Protein AF-A0AAW1WVS9-F1 (afdb_monomer)

Foldseek 3Di:
DDPLVPPPQQFADPQLLCVVVNVVNLCSVCVVVVLNVLQDPPPCPVPDPPDDDDDDDDDPPPPPPCPPVNVVVVVVVVVVVVVVVVVVSQVSQVVSLCVSLVRYDPVLNVVCVPPSRSNVVVVVSVVSSVVVLVVCVVVLVVCQVPQDPVVDPDPVVSVVVNVSSVSSD

Mean predicted aligned error: 12.89 Å

pLDDT: mean 77.94, std 18.47, range [29.55, 97.12]

Radius of gyration: 25.99 Å; Cα contacts (8 Å, |Δi|>4): 96; chains: 1; bounding box: 71×37×70 Å

Structure (mmCIF, N/CA/C/O backbone):
data_AF-A0AAW1WVS9-F1
#
_entry.id   AF-A0AAW1WVS9-F1
#
loop_
_atom_site.group_PDB
_atom_site.id
_atom_site.type_symbol
_atom_site.label_atom_id
_atom_site.label_alt_id
_atom_site.label_comp_id
_atom_site.label_asym_id
_atom_site.label_entity_id
_atom_site.label_seq_id
_atom_site.pdbx_PDB_ins_code
_atom_site.Cartn_x
_atom_site.Cartn_y
_atom_site.Cartn_z
_atom_site.occupancy
_atom_site.B_iso_or_equiv
_atom_site.auth_seq_id
_atom_site.auth_comp_id
_atom_site.auth_asym_id
_atom_site.auth_atom_id
_atom_site.pdbx_PDB_model_num
ATOM 1 N N . MET A 1 1 ? -8.270 -25.645 -4.098 1.00 32.69 1 MET A N 1
ATOM 2 C CA . MET A 1 1 ? -7.836 -24.691 -5.142 1.00 32.69 1 MET A CA 1
ATOM 3 C C . MET A 1 1 ? -8.507 -23.358 -4.847 1.00 32.69 1 MET A C 1
ATOM 5 O O . MET A 1 1 ? -9.647 -23.154 -5.245 1.00 32.69 1 MET A O 1
ATOM 9 N N . SER A 1 2 ? -7.877 -22.508 -4.038 1.00 38.03 2 SER A N 1
ATOM 10 C CA . SER A 1 2 ? -8.444 -21.205 -3.672 1.00 38.03 2 SER A CA 1
ATOM 11 C C . SER A 1 2 ? -8.442 -20.299 -4.904 1.00 38.03 2 SER A C 1
ATOM 13 O O . SER A 1 2 ? -7.397 -20.105 -5.520 1.00 38.03 2 SER A O 1
ATOM 15 N N . ASN A 1 3 ? -9.610 -19.781 -5.288 1.00 36.38 3 ASN A N 1
ATOM 16 C CA . ASN A 1 3 ? -9.741 -18.807 -6.370 1.00 36.38 3 ASN A CA 1
ATOM 17 C C . ASN A 1 3 ? -9.070 -17.493 -5.937 1.00 36.38 3 ASN A C 1
ATOM 19 O O . ASN A 1 3 ? -9.693 -16.668 -5.274 1.00 36.38 3 ASN A O 1
ATOM 23 N N . LEU A 1 4 ? -7.808 -17.293 -6.327 1.00 51.19 4 LEU A N 1
ATOM 24 C CA . LEU A 1 4 ? -7.031 -16.056 -6.117 1.00 51.19 4 LEU A CA 1
ATOM 25 C C . LEU A 1 4 ? -7.688 -14.809 -6.751 1.00 51.19 4 LEU A C 1
ATOM 27 O O . LEU A 1 4 ? -7.282 -13.683 -6.488 1.00 51.19 4 LEU A O 1
ATOM 31 N N . ASN A 1 5 ? -8.720 -15.020 -7.568 1.00 51.16 5 ASN A N 1
ATOM 32 C CA . ASN A 1 5 ? -9.443 -14.019 -8.344 1.00 51.16 5 ASN A CA 1
ATOM 33 C C . ASN A 1 5 ? -10.548 -13.317 -7.524 1.00 51.16 5 ASN A C 1
ATOM 35 O O . ASN A 1 5 ? -11.130 -12.351 -8.005 1.00 51.16 5 ASN A O 1
ATOM 39 N N . LYS A 1 6 ? -10.859 -13.813 -6.316 1.00 52.22 6 LYS A N 1
ATOM 40 C CA . LYS A 1 6 ? -11.817 -13.224 -5.361 1.00 52.22 6 LYS A CA 1
ATOM 41 C C . LYS A 1 6 ? -11.111 -12.849 -4.056 1.00 52.22 6 LYS A C 1
ATOM 43 O O . LYS A 1 6 ? -11.477 -13.309 -2.980 1.00 52.22 6 LYS A O 1
ATOM 48 N N . LEU A 1 7 ? -10.040 -12.068 -4.154 1.00 56.84 7 LEU A N 1
ATOM 49 C CA . LEU A 1 7 ? -9.589 -11.316 -2.988 1.00 56.84 7 LEU A CA 1
ATOM 50 C C . LEU A 1 7 ? -10.621 -10.207 -2.775 1.00 56.84 7 LEU A C 1
ATOM 52 O O . LEU A 1 7 ? -10.714 -9.300 -3.601 1.00 56.84 7 LEU A O 1
ATOM 56 N N . ASP A 1 8 ? -11.422 -10.311 -1.715 1.00 62.41 8 ASP A N 1
ATOM 57 C CA . ASP A 1 8 ? -12.280 -9.216 -1.264 1.00 62.41 8 ASP A CA 1
ATOM 58 C C . ASP A 1 8 ? -11.366 -8.090 -0.753 1.00 62.41 8 ASP A C 1
ATOM 60 O O . ASP A 1 8 ? -10.966 -8.056 0.418 1.00 62.41 8 ASP A O 1
ATOM 64 N N . PHE A 1 9 ? -10.962 -7.211 -1.675 1.00 68.00 9 PHE A N 1
ATOM 65 C CA . PHE A 1 9 ? -10.156 -6.037 -1.372 1.00 68.00 9 PHE A CA 1
ATOM 66 C C . PHE A 1 9 ? -10.993 -5.072 -0.551 1.00 68.00 9 PHE A C 1
ATOM 68 O O . PHE A 1 9 ? -11.967 -4.496 -1.033 1.00 68.00 9 PHE A O 1
ATOM 75 N N . THR A 1 10 ? -10.590 -4.888 0.699 1.00 70.88 10 THR A N 1
ATOM 76 C CA . THR A 1 10 ? -11.092 -3.773 1.493 1.00 70.88 10 THR A CA 1
ATOM 77 C C . THR A 1 10 ? -10.316 -2.538 1.039 1.00 70.88 10 THR A C 1
ATOM 79 O O . THR A 1 10 ? -9.082 -2.595 1.066 1.00 70.88 10 THR A O 1
ATOM 82 N N . PRO A 1 11 ? -10.987 -1.474 0.567 1.00 74.19 11 PRO A N 1
ATOM 83 C CA . PRO A 1 11 ? -10.296 -0.263 0.152 1.00 74.19 11 PRO A CA 1
ATOM 84 C C . PRO A 1 11 ? -9.512 0.320 1.330 1.00 74.19 11 PRO A C 1
ATOM 86 O O . PRO A 1 11 ? -9.972 0.266 2.473 1.00 74.19 11 PRO A O 1
ATOM 89 N N . LEU A 1 12 ? -8.313 0.829 1.050 1.00 80.44 12 LEU A N 1
ATOM 90 C CA . LEU A 1 12 ? -7.504 1.510 2.054 1.00 80.44 12 LEU A CA 1
ATOM 91 C C . LEU A 1 12 ? -8.128 2.865 2.373 1.00 80.44 12 LEU A C 1
ATOM 93 O O . LEU A 1 12 ? -8.116 3.756 1.526 1.00 80.44 12 LEU A O 1
ATOM 97 N N . ASP A 1 13 ? -8.660 2.999 3.583 1.00 77.44 13 ASP A N 1
ATOM 98 C CA . ASP A 1 13 ? -9.145 4.266 4.115 1.00 77.44 13 ASP A CA 1
ATOM 99 C C . ASP A 1 13 ? -8.003 5.115 4.701 1.00 77.44 13 ASP A C 1
ATOM 101 O O . ASP A 1 13 ? -6.842 4.705 4.783 1.00 77.44 13 ASP A O 1
ATOM 105 N N . THR A 1 14 ? -8.331 6.340 5.103 1.00 72.69 14 THR A N 1
ATOM 106 C CA . THR A 1 14 ? -7.379 7.282 5.702 1.00 72.69 14 THR A CA 1
ATOM 107 C C . THR A 1 14 ? -7.099 7.000 7.183 1.00 72.69 14 THR A C 1
ATOM 109 O O . THR A 1 14 ? -6.241 7.653 7.770 1.00 72.69 14 THR A O 1
ATOM 112 N N . THR A 1 15 ? -7.782 6.028 7.795 1.00 66.50 15 THR A N 1
ATOM 113 C CA . THR A 1 15 ? -7.838 5.811 9.251 1.00 66.50 15 THR A CA 1
ATOM 114 C C . THR A 1 15 ? -6.865 4.756 9.787 1.00 66.50 15 THR A C 1
ATOM 116 O O . THR A 1 15 ? -6.951 4.422 10.964 1.00 66.50 15 THR A O 1
ATOM 119 N N . ASP A 1 16 ? -5.947 4.222 8.971 1.00 69.75 16 ASP A N 1
ATOM 120 C CA . ASP A 1 16 ? -4.972 3.148 9.299 1.00 69.75 16 ASP A CA 1
ATOM 121 C C . ASP A 1 16 ? -5.593 1.776 9.661 1.00 69.75 16 ASP A C 1
ATOM 123 O O . ASP A 1 16 ? -4.960 0.736 9.477 1.00 69.75 16 ASP A O 1
ATOM 127 N N . ILE A 1 17 ? -6.866 1.725 10.080 1.00 68.69 17 ILE A N 1
ATOM 128 C CA . ILE A 1 17 ? -7.591 0.512 10.521 1.00 68.69 17 ILE A CA 1
ATOM 129 C C . ILE A 1 17 ? -7.565 -0.6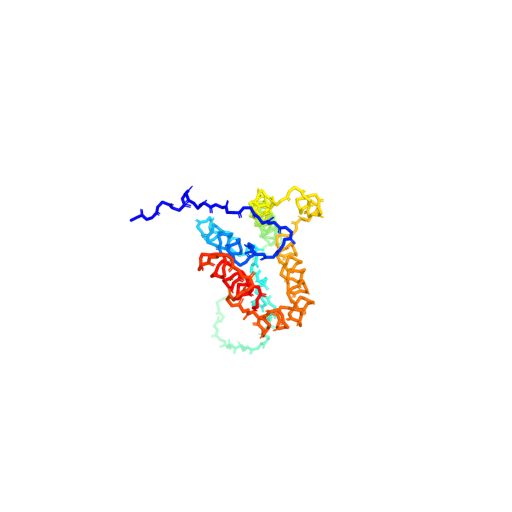01 9.449 1.00 68.69 17 ILE A C 1
ATOM 131 O O . ILE A 1 17 ? -7.595 -1.790 9.777 1.00 68.69 17 ILE A O 1
ATOM 135 N N . GLY A 1 18 ? -7.457 -0.239 8.166 1.00 77.50 18 GLY A N 1
ATOM 136 C CA . GLY A 1 18 ? -7.373 -1.174 7.040 1.00 77.50 18 GLY A CA 1
ATOM 137 C C . GLY A 1 18 ? -5.966 -1.464 6.502 1.00 77.50 18 GLY A C 1
ATOM 138 O O . GLY A 1 18 ? -5.825 -2.380 5.684 1.00 77.50 18 GLY A O 1
ATOM 139 N N . TYR A 1 19 ? -4.927 -0.741 6.937 1.00 83.75 19 TYR A N 1
ATOM 140 C CA . TYR A 1 19 ? -3.622 -0.733 6.263 1.00 83.75 19 TYR A CA 1
ATOM 141 C C . TYR A 1 19 ? -2.960 -2.113 6.223 1.00 83.75 19 TYR A C 1
ATOM 143 O O . TYR A 1 19 ? -2.595 -2.603 5.154 1.00 83.75 19 TYR A O 1
ATOM 151 N N . HIS A 1 20 ? -2.906 -2.820 7.354 1.00 80.44 20 HIS A N 1
ATOM 152 C CA . HIS A 1 20 ? -2.296 -4.158 7.418 1.00 80.44 20 HIS A CA 1
ATOM 153 C C . HIS A 1 20 ? -3.011 -5.204 6.560 1.00 80.44 20 HIS A C 1
ATOM 155 O O . HIS A 1 20 ? -2.368 -6.090 5.982 1.00 80.44 20 HIS A O 1
ATOM 161 N N . LYS A 1 21 ? -4.345 -5.126 6.472 1.00 83.38 21 LYS A N 1
ATOM 162 C CA . LYS A 1 21 ? -5.125 -6.020 5.608 1.00 83.38 21 LYS A CA 1
ATOM 163 C C . LYS A 1 21 ? -4.857 -5.689 4.142 1.00 83.38 21 LYS A C 1
ATOM 165 O O . LYS A 1 21 ? -4.545 -6.594 3.372 1.00 83.38 21 LYS A O 1
ATOM 170 N N . TRP A 1 22 ? -4.890 -4.407 3.791 1.00 88.62 22 TRP A N 1
ATOM 171 C CA . TRP A 1 22 ? -4.601 -3.932 2.442 1.00 88.62 22 TRP A CA 1
ATOM 172 C C . TRP A 1 22 ? -3.196 -4.338 1.973 1.00 88.62 22 TRP A C 1
ATOM 174 O O . TRP A 1 22 ? -3.051 -4.955 0.918 1.00 88.62 22 TRP A O 1
ATOM 184 N N . VAL A 1 23 ? -2.168 -4.118 2.802 1.00 87.81 23 VAL A N 1
ATOM 185 C CA . VAL A 1 23 ? -0.771 -4.523 2.551 1.00 87.81 23 VAL A CA 1
ATOM 186 C C . VAL A 1 23 ? -0.674 -6.013 2.230 1.00 87.81 23 VAL A C 1
ATOM 188 O O . VAL A 1 23 ? 0.022 -6.421 1.294 1.00 87.81 23 VAL A O 1
ATOM 191 N N . ARG A 1 24 ? -1.378 -6.851 2.998 1.00 86.06 24 ARG A N 1
ATOM 192 C CA . ARG A 1 24 ? -1.406 -8.302 2.792 1.00 86.06 24 ARG A CA 1
ATOM 193 C C . ARG A 1 24 ? -2.080 -8.670 1.471 1.00 86.06 24 ARG A C 1
ATOM 195 O O . ARG A 1 24 ? -1.524 -9.481 0.726 1.00 86.06 24 ARG A O 1
ATOM 202 N N . ASP A 1 25 ? -3.238 -8.083 1.188 1.00 86.81 25 ASP A N 1
ATOM 203 C CA . ASP A 1 25 ? -4.034 -8.371 -0.008 1.00 86.81 25 ASP A CA 1
ATOM 204 C C . ASP A 1 25 ? -3.277 -7.951 -1.281 1.00 86.81 25 ASP A C 1
ATOM 206 O O . ASP A 1 25 ? -3.112 -8.763 -2.199 1.00 86.81 25 ASP A O 1
ATOM 210 N N . VAL A 1 26 ? -2.685 -6.751 -1.293 1.00 88.50 26 VAL A N 1
ATOM 211 C CA . VAL A 1 26 ? -1.828 -6.260 -2.387 1.00 88.50 26 VAL A CA 1
ATOM 212 C C . VAL A 1 26 ? -0.618 -7.166 -2.585 1.00 88.50 26 VAL A C 1
ATOM 214 O O . VAL A 1 26 ? -0.371 -7.638 -3.696 1.00 88.50 26 VAL A O 1
ATOM 217 N N . ARG A 1 27 ? 0.120 -7.491 -1.516 1.00 88.56 27 ARG A N 1
ATOM 218 C CA . ARG A 1 27 ? 1.303 -8.365 -1.602 1.00 88.56 27 ARG A CA 1
ATOM 219 C C . ARG A 1 27 ? 0.955 -9.736 -2.181 1.00 88.56 27 ARG A C 1
ATOM 221 O O . ARG A 1 27 ? 1.707 -10.264 -3.002 1.00 88.56 27 ARG A O 1
ATOM 228 N N . ASN A 1 28 ? -0.165 -10.321 -1.767 1.00 88.56 28 ASN A N 1
ATOM 229 C CA . ASN A 1 28 ? -0.630 -11.606 -2.286 1.00 88.56 28 ASN A CA 1
ATOM 230 C C . ASN A 1 28 ? -1.000 -11.515 -3.768 1.00 88.56 28 ASN A C 1
ATOM 232 O O . ASN A 1 28 ? -0.644 -12.402 -4.546 1.00 88.56 28 ASN A O 1
ATOM 236 N N . HIS A 1 29 ? -1.644 -10.426 -4.177 1.00 86.81 29 HIS A N 1
ATOM 237 C CA . HIS A 1 29 ? -2.024 -10.222 -5.567 1.00 86.81 29 HIS A CA 1
ATOM 238 C C . HIS A 1 29 ? -0.810 -10.005 -6.478 1.00 86.81 29 HIS A C 1
ATOM 240 O O . HIS A 1 29 ? -0.712 -10.618 -7.543 1.00 86.81 29 HIS A O 1
ATOM 246 N N . LEU A 1 30 ? 0.165 -9.202 -6.043 1.00 89.00 30 LEU A N 1
ATOM 247 C CA . LEU A 1 30 ? 1.415 -9.001 -6.778 1.00 89.00 30 LEU A CA 1
ATOM 248 C C . LEU A 1 30 ? 2.212 -10.310 -6.905 1.00 89.00 30 LEU A C 1
ATOM 250 O O . LEU A 1 30 ? 2.801 -10.564 -7.957 1.00 89.00 30 LEU A O 1
ATOM 254 N N . LYS A 1 31 ? 2.189 -11.183 -5.882 1.00 87.19 31 LYS A N 1
ATOM 255 C CA . LYS A 1 31 ? 2.754 -12.545 -5.973 1.00 87.19 31 LYS A CA 1
ATOM 256 C C . LYS A 1 31 ? 2.032 -13.389 -7.014 1.00 87.19 31 LYS A C 1
ATOM 258 O O . LYS A 1 31 ? 2.692 -13.991 -7.853 1.00 87.19 31 LYS A O 1
ATOM 263 N N . ALA A 1 32 ? 0.700 -13.413 -6.978 1.00 86.50 32 ALA A N 1
ATOM 264 C CA . ALA A 1 32 ? -0.110 -14.195 -7.910 1.00 86.50 32 ALA A CA 1
ATOM 265 C C . ALA A 1 32 ? 0.101 -13.762 -9.370 1.00 86.50 32 ALA A C 1
ATOM 267 O O . ALA A 1 32 ? 0.123 -14.600 -10.267 1.00 86.50 32 ALA A O 1
ATOM 268 N N . LYS A 1 33 ? 0.313 -12.461 -9.602 1.00 85.12 33 LYS A N 1
ATOM 269 C CA . LYS A 1 33 ? 0.626 -11.895 -10.922 1.00 85.12 33 LYS A CA 1
ATOM 270 C C . LYS A 1 33 ? 2.106 -11.990 -11.319 1.00 85.12 33 LYS A C 1
ATOM 272 O O . LYS A 1 33 ? 2.447 -11.571 -12.419 1.00 85.12 33 LYS A O 1
ATOM 277 N N . GLY A 1 34 ? 2.984 -12.505 -10.454 1.00 86.81 34 GLY A N 1
ATOM 278 C CA . GLY A 1 34 ? 4.422 -12.609 -10.732 1.00 86.81 34 GLY A CA 1
ATOM 279 C C . GLY A 1 34 ? 5.158 -11.264 -10.797 1.00 86.81 34 GLY A C 1
ATOM 280 O O . GLY A 1 34 ? 6.237 -11.188 -11.374 1.00 86.81 34 GLY A O 1
ATOM 281 N N . ILE A 1 35 ? 4.589 -10.203 -10.214 1.00 89.12 35 ILE A N 1
ATOM 282 C CA . ILE A 1 35 ? 5.112 -8.824 -10.266 1.00 89.12 35 ILE A CA 1
ATOM 283 C C . ILE A 1 35 ? 5.540 -8.285 -8.895 1.00 89.12 35 ILE A C 1
ATOM 285 O O . ILE A 1 35 ? 5.833 -7.103 -8.759 1.00 89.12 35 ILE A O 1
ATOM 289 N N . ILE A 1 36 ? 5.631 -9.138 -7.868 1.00 84.62 36 ILE A N 1
ATOM 290 C CA . ILE A 1 36 ? 6.091 -8.726 -6.528 1.00 84.62 36 ILE A CA 1
ATOM 291 C C . ILE A 1 36 ? 7.500 -8.106 -6.530 1.00 84.62 36 ILE A C 1
ATOM 293 O O . ILE A 1 36 ? 7.833 -7.340 -5.632 1.00 84.62 36 ILE A O 1
ATOM 297 N N . SER A 1 37 ? 8.326 -8.391 -7.540 1.00 83.38 37 SER A N 1
ATOM 298 C CA . SER A 1 37 ? 9.640 -7.761 -7.692 1.00 83.38 37 SER A CA 1
ATOM 299 C C . SER A 1 37 ? 9.571 -6.242 -7.869 1.00 83.38 37 SER A C 1
ATOM 301 O O . SER A 1 37 ? 10.539 -5.583 -7.522 1.00 83.38 37 SER A O 1
ATOM 303 N N . ALA A 1 38 ? 8.450 -5.691 -8.350 1.00 81.50 38 ALA A N 1
ATOM 304 C CA . ALA A 1 38 ? 8.273 -4.250 -8.545 1.00 81.50 38 ALA A CA 1
ATOM 305 C C . ALA A 1 38 ? 8.236 -3.460 -7.221 1.00 81.50 38 ALA A C 1
ATOM 307 O O . ALA A 1 38 ? 8.631 -2.305 -7.181 1.00 81.50 38 ALA A O 1
ATOM 308 N N . ILE A 1 39 ? 7.798 -4.093 -6.125 1.00 80.88 39 ILE A N 1
ATOM 309 C CA . ILE A 1 39 ? 7.752 -3.474 -4.786 1.00 80.88 39 ILE A CA 1
ATOM 310 C C . ILE A 1 39 ? 8.901 -3.926 -3.878 1.00 80.88 39 ILE A C 1
ATOM 312 O O . ILE A 1 39 ? 9.032 -3.452 -2.751 1.00 80.88 39 ILE A O 1
ATOM 316 N N . ARG A 1 40 ? 9.716 -4.888 -4.323 1.00 75.56 40 ARG A N 1
ATOM 317 C CA . ARG A 1 40 ? 10.868 -5.374 -3.559 1.00 75.56 40 ARG A CA 1
ATOM 318 C C . ARG A 1 40 ? 12.042 -4.424 -3.773 1.00 75.56 40 ARG A C 1
ATOM 320 O O . ARG A 1 40 ? 12.115 -3.746 -4.792 1.00 75.56 40 ARG A O 1
ATOM 327 N N . GLU A 1 41 ? 12.979 -4.393 -2.827 1.00 58.41 41 GLU A N 1
ATOM 328 C CA . GLU A 1 41 ? 14.257 -3.729 -3.068 1.00 58.41 41 GLU A CA 1
ATOM 329 C C . GLU A 1 41 ? 14.857 -4.159 -4.401 1.00 58.41 41 GLU A C 1
ATOM 331 O O . GLU A 1 41 ? 14.916 -5.374 -4.648 1.00 58.41 41 GLU A O 1
ATOM 336 N N . PRO A 1 42 ? 15.303 -3.202 -5.248 1.00 52.50 42 PRO A N 1
ATOM 337 C CA . PRO A 1 42 ? 16.214 -3.543 -6.321 1.00 52.50 42 PRO A CA 1
ATOM 338 C C . PRO A 1 42 ? 17.406 -4.159 -5.609 1.00 52.50 42 PRO A C 1
ATOM 340 O O . PRO A 1 42 ? 18.155 -3.484 -4.908 1.00 52.50 42 PRO A O 1
ATOM 343 N N . THR A 1 43 ? 17.470 -5.487 -5.642 1.00 39.56 43 THR A N 1
ATOM 344 C CA . THR A 1 43 ? 18.433 -6.231 -4.851 1.00 39.56 43 THR A CA 1
ATOM 345 C C . THR A 1 43 ? 19.804 -5.701 -5.236 1.00 39.56 43 THR A C 1
ATOM 347 O O . THR A 1 43 ? 20.190 -5.771 -6.403 1.00 39.56 43 THR A O 1
ATOM 350 N N . ALA A 1 44 ? 20.538 -5.193 -4.250 1.00 39.31 44 ALA A N 1
ATOM 351 C CA . ALA A 1 44 ? 21.928 -4.763 -4.348 1.00 39.31 44 ALA A CA 1
ATOM 352 C C . ALA A 1 44 ? 22.900 -5.931 -4.663 1.00 39.31 44 ALA A C 1
ATOM 354 O O . ALA A 1 44 ? 24.041 -5.933 -4.227 1.00 39.31 44 ALA A O 1
ATOM 355 N N . ALA A 1 45 ? 22.462 -6.945 -5.418 1.00 37.25 45 ALA A N 1
ATOM 356 C CA . ALA A 1 45 ? 23.270 -8.059 -5.915 1.00 37.25 45 ALA A CA 1
ATOM 357 C C . ALA A 1 45 ? 23.723 -7.858 -7.372 1.00 37.25 45 ALA A C 1
ATOM 359 O O . ALA A 1 45 ? 24.352 -8.742 -7.941 1.00 37.25 45 ALA A O 1
ATOM 360 N N . ALA A 1 46 ? 23.444 -6.697 -7.974 1.00 42.06 46 ALA A N 1
ATOM 361 C CA . ALA A 1 46 ? 24.038 -6.287 -9.250 1.00 42.06 46 ALA A CA 1
ATOM 362 C C . ALA A 1 46 ? 25.168 -5.247 -9.088 1.00 42.06 46 ALA A C 1
ATOM 364 O O . ALA A 1 46 ? 25.690 -4.752 -10.082 1.00 42.06 46 ALA A O 1
ATOM 365 N N . ALA A 1 47 ? 25.567 -4.920 -7.852 1.00 40.06 47 ALA A N 1
ATOM 366 C CA . ALA A 1 47 ? 26.610 -3.936 -7.563 1.00 40.06 47 ALA A CA 1
ATOM 367 C C . ALA A 1 47 ? 27.759 -4.543 -6.739 1.00 40.06 47 ALA A C 1
ATOM 369 O O . ALA A 1 47 ? 28.006 -4.146 -5.607 1.00 40.06 47 ALA A O 1
ATOM 370 N N . ALA A 1 48 ? 28.467 -5.506 -7.331 1.00 29.55 48 ALA A N 1
ATOM 371 C CA . ALA A 1 48 ? 29.882 -5.753 -7.052 1.00 29.55 48 ALA A CA 1
ATOM 372 C C . ALA A 1 48 ? 30.508 -6.549 -8.214 1.00 29.55 48 ALA A C 1
ATOM 374 O O . ALA A 1 48 ? 30.304 -7.760 -8.301 1.00 29.55 48 ALA A O 1
ATOM 375 N N . PRO A 1 49 ? 31.300 -5.925 -9.105 1.00 38.19 49 PRO A N 1
ATOM 376 C CA . PRO A 1 49 ? 32.352 -6.645 -9.794 1.00 38.19 49 PRO A CA 1
ATOM 377 C C . PRO A 1 49 ? 33.508 -6.776 -8.799 1.00 38.19 49 PRO A C 1
ATOM 379 O O . PRO A 1 49 ? 34.362 -5.896 -8.697 1.00 38.19 49 PRO A O 1
ATOM 382 N N . THR A 1 50 ? 33.526 -7.847 -8.007 1.00 33.62 50 THR A N 1
ATOM 383 C CA . THR A 1 50 ? 34.717 -8.166 -7.217 1.00 33.62 50 THR A CA 1
ATOM 384 C C . THR A 1 50 ? 35.789 -8.635 -8.187 1.00 33.62 50 THR A C 1
ATOM 386 O O . THR A 1 50 ? 35.717 -9.721 -8.763 1.00 33.62 50 THR A O 1
ATOM 389 N N . ALA A 1 51 ? 36.768 -7.765 -8.403 1.00 35.22 51 ALA A N 1
ATOM 390 C CA . ALA A 1 51 ? 38.008 -8.105 -9.060 1.00 35.22 51 ALA A CA 1
ATOM 391 C C . ALA A 1 51 ? 38.708 -9.273 -8.339 1.00 35.22 51 ALA A C 1
ATOM 393 O O . ALA A 1 51 ? 38.686 -9.369 -7.114 1.00 35.22 51 ALA A O 1
ATOM 394 N N . ALA A 1 52 ? 39.403 -10.070 -9.153 1.00 38.72 52 ALA A N 1
ATOM 395 C CA . ALA A 1 52 ? 40.433 -11.049 -8.815 1.00 38.72 52 ALA A CA 1
ATOM 396 C C . ALA A 1 52 ? 39.982 -12.409 -8.247 1.00 38.72 52 ALA A C 1
ATOM 398 O O . ALA A 1 52 ? 39.933 -12.638 -7.044 1.00 38.72 52 ALA A O 1
ATOM 399 N N . THR A 1 53 ? 39.868 -13.390 -9.145 1.00 32.62 53 THR A N 1
ATOM 400 C CA . THR A 1 53 ? 40.789 -14.541 -9.140 1.00 32.62 53 THR A CA 1
ATOM 401 C C . THR A 1 53 ? 40.925 -15.063 -10.568 1.00 32.62 53 THR A C 1
ATOM 403 O O . THR A 1 53 ? 39.990 -15.612 -11.142 1.00 32.62 53 THR A O 1
ATOM 406 N N . ALA A 1 54 ? 42.104 -14.849 -11.148 1.00 38.03 54 ALA A N 1
ATOM 407 C CA . ALA A 1 54 ? 42.556 -15.586 -12.315 1.00 38.03 54 ALA A CA 1
ATOM 408 C C . ALA A 1 54 ? 42.745 -17.065 -11.946 1.00 38.03 54 ALA A C 1
ATOM 410 O O . ALA A 1 54 ? 43.281 -17.357 -10.876 1.00 38.03 54 ALA A O 1
ATOM 411 N N . PRO A 1 55 ? 42.468 -17.983 -12.877 1.00 38.53 55 PRO A N 1
ATOM 412 C CA . PR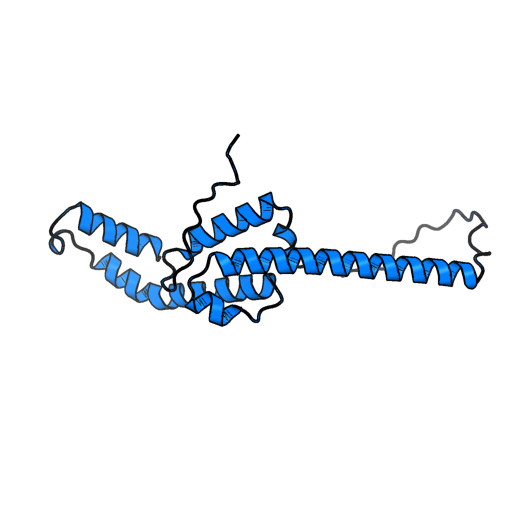O A 1 55 ? 43.363 -19.095 -13.097 1.00 38.53 55 PRO A CA 1
ATOM 413 C C . PRO A 1 55 ? 44.032 -18.916 -14.457 1.00 38.53 55 PRO A C 1
ATOM 415 O O . PRO A 1 55 ? 43.398 -18.733 -15.495 1.00 38.53 55 PRO A O 1
ATOM 418 N N . ALA A 1 56 ? 45.357 -18.939 -14.408 1.00 44.47 56 ALA A N 1
ATOM 419 C CA . ALA A 1 56 ? 46.199 -19.134 -15.565 1.00 44.47 56 ALA A CA 1
ATOM 420 C C . ALA A 1 56 ? 45.885 -20.483 -16.243 1.00 44.47 56 ALA A C 1
ATOM 422 O O . ALA A 1 56 ? 45.563 -21.459 -15.569 1.00 44.47 56 ALA A O 1
ATOM 423 N N . ALA A 1 57 ? 46.105 -20.508 -17.561 1.00 39.94 57 ALA A N 1
ATOM 424 C CA . ALA A 1 57 ? 46.271 -21.680 -18.424 1.00 39.94 57 ALA A CA 1
ATOM 425 C C . ALA A 1 57 ? 45.006 -22.437 -18.883 1.00 39.94 57 ALA A C 1
ATOM 427 O O . ALA A 1 57 ? 44.633 -23.465 -18.330 1.00 39.94 57 ALA A O 1
ATOM 428 N N . ALA A 1 58 ? 44.454 -21.987 -20.015 1.00 36.25 58 ALA A N 1
ATOM 429 C CA . ALA A 1 58 ? 44.270 -22.811 -21.217 1.00 36.25 58 ALA A CA 1
ATOM 430 C C . ALA A 1 58 ? 43.983 -21.874 -22.404 1.00 36.25 58 ALA A C 1
ATOM 432 O O . ALA A 1 58 ? 42.845 -21.485 -22.651 1.00 36.25 58 ALA A O 1
ATOM 433 N N . ALA A 1 59 ? 45.040 -21.455 -23.102 1.00 43.66 59 ALA A N 1
ATOM 434 C CA . ALA A 1 59 ? 44.911 -20.785 -24.386 1.00 43.66 59 ALA A CA 1
ATOM 435 C C . ALA A 1 59 ? 44.396 -21.805 -25.413 1.00 43.66 59 ALA A C 1
ATOM 437 O O . ALA A 1 59 ? 45.118 -22.729 -25.785 1.00 43.66 59 ALA A O 1
ATOM 438 N N . SER A 1 60 ? 43.144 -21.649 -25.845 1.00 42.47 60 SER A N 1
ATOM 439 C CA . SER A 1 60 ? 42.764 -21.997 -27.212 1.00 42.47 60 SER A CA 1
ATOM 440 C C . SER A 1 60 ? 42.690 -20.691 -28.002 1.00 42.47 60 SER A C 1
ATOM 442 O O . SER A 1 60 ? 41.831 -19.846 -27.733 1.00 42.47 60 SER A O 1
ATOM 444 N N . ASP A 1 61 ? 43.623 -20.519 -28.932 1.00 44.09 61 ASP A N 1
ATOM 445 C CA . ASP A 1 61 ? 43.781 -19.356 -29.807 1.00 44.09 61 ASP A CA 1
ATOM 446 C C . ASP A 1 61 ? 42.667 -19.263 -30.868 1.00 44.09 61 ASP A C 1
ATOM 448 O O . ASP A 1 61 ? 42.908 -19.486 -32.048 1.00 44.09 61 ASP A O 1
ATOM 452 N N . ASP A 1 62 ? 41.440 -18.921 -30.463 1.00 44.72 62 ASP A N 1
ATOM 453 C CA . ASP A 1 62 ? 40.330 -18.643 -31.403 1.00 44.72 62 ASP A CA 1
ATOM 454 C C . ASP A 1 62 ? 39.517 -17.379 -31.031 1.00 44.72 62 ASP A C 1
ATOM 456 O O . ASP A 1 62 ? 38.395 -17.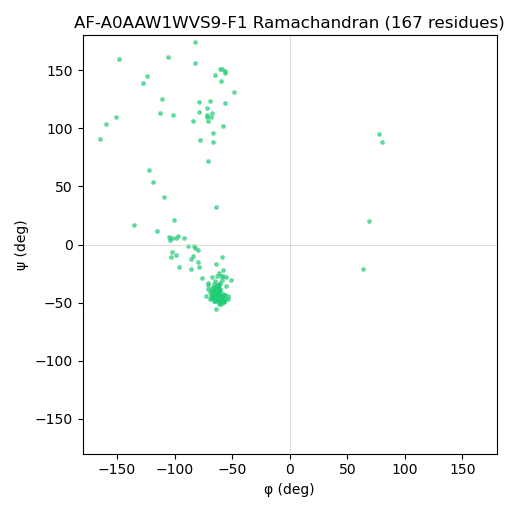162 -31.482 1.00 44.72 62 ASP A O 1
ATOM 460 N N . ALA A 1 63 ? 40.071 -16.511 -30.172 1.00 47.62 63 ALA A N 1
ATOM 461 C CA . ALA A 1 63 ? 39.383 -15.323 -29.642 1.00 47.62 63 ALA A CA 1
ATOM 462 C C . ALA A 1 63 ? 39.815 -13.980 -30.275 1.00 47.62 63 ALA A C 1
ATOM 464 O O . ALA A 1 63 ? 39.349 -12.929 -29.835 1.00 47.62 63 ALA A O 1
ATOM 465 N N . ALA A 1 64 ? 40.695 -13.983 -31.283 1.00 50.81 64 ALA A N 1
ATOM 466 C CA . ALA A 1 64 ? 41.340 -12.761 -31.784 1.00 50.81 64 ALA A CA 1
ATOM 467 C C . ALA A 1 64 ? 40.780 -12.194 -33.108 1.00 50.81 64 ALA A C 1
ATOM 469 O O . ALA A 1 64 ? 41.103 -11.055 -33.433 1.00 50.81 64 ALA A O 1
ATOM 470 N N . ASP A 1 65 ? 39.923 -12.913 -33.845 1.00 53.59 65 ASP A N 1
ATOM 471 C CA . ASP A 1 65 ? 39.440 -12.479 -35.174 1.00 53.59 65 ASP A CA 1
ATOM 472 C C . ASP A 1 65 ? 37.957 -12.059 -35.187 1.00 53.59 65 ASP A C 1
ATOM 474 O O . ASP A 1 65 ? 37.189 -12.380 -36.091 1.00 53.59 65 ASP A O 1
ATOM 478 N N . ALA A 1 66 ? 37.508 -11.340 -34.154 1.00 58.62 66 ALA A N 1
ATOM 479 C CA . ALA A 1 66 ? 36.215 -10.664 -34.221 1.00 58.62 66 ALA A CA 1
ATOM 480 C C . ALA A 1 66 ? 36.397 -9.312 -34.923 1.00 58.62 66 ALA A C 1
ATOM 482 O O . ALA A 1 66 ? 36.928 -8.363 -34.342 1.00 58.62 66 ALA A O 1
ATOM 483 N N . THR A 1 67 ? 35.942 -9.205 -36.172 1.00 82.44 67 THR A N 1
ATOM 484 C CA . THR A 1 67 ? 35.979 -7.932 -36.911 1.00 82.44 67 THR A CA 1
ATOM 485 C C . THR A 1 67 ? 35.249 -6.825 -36.131 1.00 82.44 67 THR A C 1
ATOM 487 O O . THR A 1 67 ? 34.252 -7.101 -35.453 1.00 82.44 67 THR A O 1
ATOM 490 N N . PRO A 1 68 ? 35.656 -5.544 -36.254 1.00 80.25 68 PRO A N 1
ATOM 491 C CA . PRO A 1 68 ? 34.949 -4.424 -35.621 1.00 80.25 68 PRO A CA 1
ATOM 492 C C . PRO A 1 68 ? 33.438 -4.416 -35.915 1.00 80.25 68 PRO A C 1
ATOM 494 O O . PRO A 1 68 ? 32.634 -4.030 -35.066 1.00 80.25 68 PRO A O 1
ATOM 497 N N . ALA A 1 69 ? 33.041 -4.928 -37.086 1.00 78.94 69 ALA A N 1
ATOM 498 C CA . ALA A 1 69 ? 31.650 -5.127 -37.478 1.00 78.94 69 ALA A CA 1
ATOM 499 C C . ALA A 1 69 ? 30.905 -6.155 -36.599 1.00 78.94 69 ALA A C 1
ATOM 501 O O . ALA A 1 69 ? 29.757 -5.917 -36.226 1.00 78.94 69 ALA A O 1
ATOM 502 N N . GLN A 1 70 ? 31.541 -7.266 -36.213 1.00 76.81 70 GLN A N 1
ATOM 503 C CA . GLN A 1 70 ? 30.950 -8.272 -35.319 1.00 76.81 70 GLN A CA 1
ATOM 504 C C . GLN A 1 70 ? 30.817 -7.766 -33.875 1.00 76.81 70 GLN A C 1
ATOM 506 O O . GLN A 1 70 ? 29.831 -8.080 -33.204 1.00 76.81 70 GLN A O 1
ATOM 511 N N . VAL A 1 71 ? 31.765 -6.950 -33.398 1.00 82.38 71 VAL A N 1
ATOM 512 C CA . VAL A 1 71 ? 31.683 -6.311 -32.070 1.00 82.38 71 VAL A CA 1
ATOM 513 C C . VAL A 1 71 ? 30.552 -5.280 -32.035 1.00 82.38 71 VAL A C 1
ATOM 515 O O . VAL A 1 71 ? 29.741 -5.289 -31.107 1.00 82.38 71 VAL A O 1
ATOM 518 N N . ALA A 1 72 ? 30.432 -4.452 -33.077 1.00 84.44 72 ALA A N 1
ATOM 519 C CA . ALA A 1 72 ? 29.335 -3.496 -33.218 1.00 84.44 72 ALA A CA 1
ATOM 520 C C . ALA A 1 72 ? 27.966 -4.192 -33.319 1.00 84.44 72 ALA A C 1
ATOM 522 O O . ALA A 1 72 ? 27.012 -3.770 -32.665 1.00 84.44 72 ALA A O 1
ATOM 523 N N . ALA A 1 73 ? 27.873 -5.298 -34.068 1.00 83.62 73 ALA A N 1
ATOM 524 C CA . ALA A 1 73 ? 26.648 -6.091 -34.168 1.00 83.62 73 ALA A CA 1
ATOM 525 C C . ALA A 1 73 ? 26.228 -6.680 -32.810 1.00 83.62 73 ALA A C 1
ATOM 527 O O . ALA A 1 73 ? 25.060 -6.593 -32.433 1.00 83.62 73 ALA A O 1
ATOM 528 N N . ARG A 1 74 ? 27.176 -7.217 -32.030 1.00 81.00 74 ARG A N 1
ATOM 529 C CA . ARG A 1 74 ? 26.910 -7.716 -30.668 1.00 81.00 74 ARG A CA 1
ATOM 530 C C . ARG A 1 74 ? 26.462 -6.605 -29.716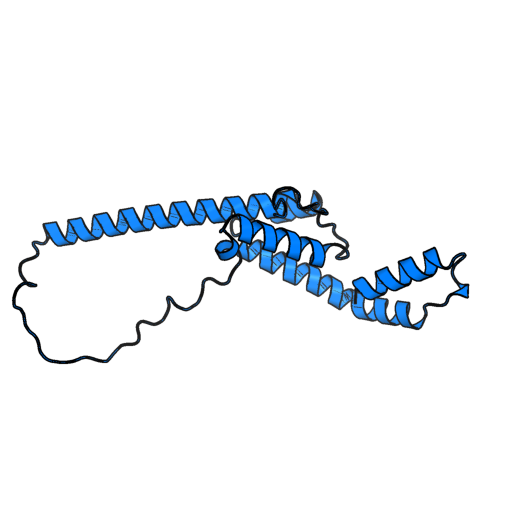 1.00 81.00 74 ARG A C 1
ATOM 532 O O . ARG A 1 74 ? 25.521 -6.816 -28.955 1.00 81.00 74 ARG A O 1
ATOM 539 N N . ALA A 1 75 ? 27.088 -5.429 -29.781 1.00 86.75 75 ALA A N 1
ATOM 540 C CA . ALA A 1 75 ? 26.698 -4.272 -28.974 1.00 86.75 75 ALA A CA 1
ATOM 541 C C . ALA A 1 75 ? 25.288 -3.767 -29.326 1.00 86.75 75 ALA A C 1
ATOM 543 O O . ALA A 1 75 ? 24.497 -3.472 -28.431 1.00 86.75 75 ALA A O 1
ATOM 544 N N . ALA A 1 76 ? 24.938 -3.737 -30.616 1.00 87.00 76 ALA A N 1
ATOM 545 C CA . ALA A 1 76 ? 23.599 -3.367 -31.068 1.00 87.00 76 ALA A CA 1
ATOM 546 C C . ALA A 1 76 ? 22.531 -4.358 -30.571 1.00 87.00 76 ALA A C 1
ATOM 548 O O . ALA A 1 76 ? 21.492 -3.938 -30.064 1.00 87.00 76 ALA A O 1
ATOM 549 N N . VAL A 1 77 ? 22.805 -5.666 -30.639 1.00 86.25 77 VAL A N 1
ATOM 550 C CA . VAL A 1 77 ? 21.906 -6.697 -30.090 1.00 86.25 77 VAL A CA 1
ATOM 551 C C . VAL A 1 77 ? 21.747 -6.537 -28.575 1.00 86.25 77 VAL A C 1
ATOM 553 O O . VAL A 1 77 ? 20.624 -6.574 -28.078 1.00 86.25 77 VAL A O 1
ATOM 556 N N . ALA A 1 78 ? 22.835 -6.288 -27.840 1.00 86.75 78 ALA A N 1
ATOM 557 C CA . ALA A 1 78 ? 22.776 -6.048 -26.398 1.00 86.75 78 ALA A CA 1
ATOM 558 C C . ALA A 1 78 ? 21.934 -4.808 -26.040 1.00 86.75 78 ALA A C 1
ATOM 560 O O . ALA A 1 78 ? 21.144 -4.860 -25.099 1.00 86.75 78 ALA A O 1
ATOM 561 N N . ALA A 1 79 ? 22.038 -3.721 -26.812 1.00 86.12 79 ALA A N 1
ATOM 562 C CA . ALA A 1 79 ? 21.235 -2.514 -26.611 1.00 86.12 79 ALA A CA 1
ATOM 563 C C . ALA A 1 79 ? 19.736 -2.745 -26.879 1.00 86.12 79 ALA A C 1
ATOM 565 O O . ALA A 1 79 ? 18.892 -2.269 -26.119 1.00 86.12 79 ALA A O 1
ATOM 566 N N . VAL A 1 80 ? 19.392 -3.514 -27.920 1.00 83.38 80 VAL A N 1
ATOM 567 C CA . VAL A 1 80 ? 17.996 -3.889 -28.215 1.00 83.38 80 VAL A CA 1
ATOM 568 C C . VAL A 1 80 ? 17.413 -4.759 -27.100 1.00 83.38 80 VAL A C 1
ATOM 570 O O . VAL A 1 80 ? 16.292 -4.518 -26.656 1.00 83.38 80 VAL A O 1
ATOM 573 N N . VAL A 1 81 ? 18.184 -5.728 -26.601 1.00 82.94 81 VAL A N 1
ATOM 574 C CA . VAL A 1 81 ? 17.770 -6.577 -25.474 1.00 82.94 81 VAL A CA 1
ATOM 575 C C . VAL A 1 81 ? 17.590 -5.753 -24.195 1.00 82.94 81 VAL A C 1
ATOM 577 O O . VAL A 1 81 ? 16.598 -5.935 -23.492 1.00 82.94 81 VAL A O 1
ATOM 580 N N . ALA A 1 82 ? 18.494 -4.810 -23.910 1.00 82.06 82 ALA A N 1
ATOM 581 C CA . ALA A 1 82 ? 18.380 -3.922 -22.753 1.00 82.06 82 ALA A CA 1
ATOM 582 C C . ALA A 1 82 ? 17.124 -3.039 -22.819 1.00 82.06 82 ALA A C 1
ATOM 584 O O . ALA A 1 82 ? 16.433 -2.875 -21.814 1.00 82.06 82 ALA A O 1
ATOM 585 N N . ARG A 1 83 ? 16.783 -2.523 -24.006 1.00 81.75 83 ARG A N 1
ATOM 586 C CA . ARG A 1 83 ? 15.543 -1.768 -24.222 1.00 81.75 83 ARG A CA 1
ATOM 587 C C . ARG A 1 83 ? 14.300 -2.629 -23.989 1.00 81.75 83 ARG A C 1
ATOM 589 O O . ARG A 1 83 ? 13.400 -2.194 -23.282 1.00 81.75 83 ARG A O 1
ATOM 596 N N . ALA A 1 84 ? 14.264 -3.849 -24.528 1.00 81.06 84 ALA A N 1
ATOM 597 C CA . ALA A 1 84 ? 13.133 -4.756 -24.331 1.00 81.06 84 ALA A CA 1
ATOM 598 C C . ALA A 1 84 ? 12.935 -5.119 -22.847 1.00 81.06 84 ALA A C 1
ATOM 600 O O . ALA A 1 84 ? 11.808 -5.178 -22.358 1.00 81.06 84 ALA A O 1
ATOM 601 N N . ALA A 1 85 ? 14.033 -5.300 -22.105 1.00 79.81 85 ALA A N 1
ATOM 602 C CA . ALA A 1 85 ? 13.991 -5.539 -20.665 1.00 79.81 85 ALA A CA 1
ATOM 603 C C . ALA A 1 85 ? 13.476 -4.318 -19.875 1.00 79.81 85 ALA A C 1
ATOM 605 O O . ALA A 1 85 ? 12.747 -4.489 -18.897 1.00 79.81 85 ALA A O 1
ATOM 606 N N . ALA A 1 86 ? 13.822 -3.097 -20.300 1.00 81.50 86 ALA A N 1
ATOM 607 C CA . ALA A 1 86 ? 13.312 -1.865 -19.697 1.00 81.50 86 ALA A CA 1
ATOM 608 C C . ALA A 1 86 ? 11.799 -1.695 -19.926 1.00 81.50 86 ALA A C 1
ATOM 610 O O . ALA A 1 86 ? 11.073 -1.413 -18.976 1.00 81.50 86 ALA A O 1
ATOM 611 N N . GLU A 1 87 ? 11.315 -1.961 -21.143 1.00 84.06 87 GLU A N 1
ATOM 612 C CA . GLU A 1 87 ? 9.882 -1.918 -21.480 1.00 84.06 87 GLU A CA 1
ATOM 613 C C . GLU A 1 87 ? 9.077 -2.961 -20.676 1.00 84.06 87 GLU A C 1
ATOM 615 O O . GLU A 1 87 ? 7.979 -2.684 -20.186 1.00 84.06 87 GLU A O 1
ATOM 620 N N . GLU A 1 88 ? 9.629 -4.163 -20.464 1.00 83.56 88 GLU A N 1
ATOM 621 C CA . GLU A 1 88 ? 8.985 -5.182 -19.627 1.00 83.56 88 GLU A CA 1
ATOM 622 C C . GLU A 1 88 ? 8.914 -4.761 -18.148 1.00 83.56 88 GLU A C 1
ATOM 624 O O . GLU A 1 88 ? 7.908 -5.014 -17.475 1.00 83.56 88 GLU A O 1
ATOM 629 N N . LEU A 1 89 ? 9.965 -4.119 -17.629 1.00 83.81 89 LEU A N 1
ATOM 630 C CA . LEU A 1 89 ? 9.991 -3.588 -16.265 1.00 83.81 89 LEU A CA 1
ATOM 631 C C . LEU A 1 89 ? 8.970 -2.460 -16.085 1.00 83.81 89 LEU A C 1
ATOM 633 O O . LEU A 1 89 ? 8.203 -2.486 -15.123 1.00 83.81 89 LEU A O 1
ATOM 637 N N . GLU A 1 90 ? 8.907 -1.523 -17.027 1.00 85.06 90 GLU A N 1
ATOM 638 C CA . GLU A 1 90 ? 7.936 -0.427 -17.024 1.00 85.06 90 GLU A CA 1
ATOM 639 C C . GLU A 1 90 ? 6.497 -0.964 -17.041 1.00 85.06 90 GLU A C 1
ATOM 641 O O . GLU A 1 90 ? 5.666 -0.574 -16.219 1.00 85.06 90 GLU A O 1
ATOM 646 N N . ALA A 1 91 ? 6.215 -1.971 -17.875 1.00 87.19 91 ALA A N 1
ATOM 647 C CA . ALA A 1 91 ? 4.910 -2.625 -17.907 1.00 87.19 91 ALA A CA 1
ATOM 648 C C . ALA A 1 91 ? 4.560 -3.337 -16.586 1.00 87.19 91 ALA A C 1
ATOM 650 O O . ALA A 1 91 ? 3.387 -3.392 -16.202 1.00 87.19 91 ALA A O 1
ATOM 651 N N . LYS A 1 92 ? 5.546 -3.910 -15.881 1.00 89.31 92 LYS A N 1
ATOM 652 C CA . LYS A 1 92 ? 5.344 -4.496 -14.542 1.00 89.31 92 LYS A CA 1
ATOM 653 C C . LYS A 1 92 ? 5.067 -3.412 -13.502 1.00 89.31 92 LYS A C 1
ATOM 655 O O . LYS A 1 92 ? 4.165 -3.600 -12.684 1.00 89.31 92 LYS A O 1
ATOM 660 N N . ASN A 1 93 ? 5.780 -2.291 -13.573 1.00 88.69 93 ASN A N 1
ATOM 661 C CA . ASN A 1 93 ? 5.607 -1.162 -12.666 1.00 88.69 93 ASN A CA 1
ATOM 662 C C . ASN A 1 93 ? 4.227 -0.522 -12.821 1.00 88.69 93 ASN A C 1
ATOM 664 O O . ASN A 1 93 ? 3.495 -0.415 -11.838 1.00 88.69 93 ASN A O 1
ATOM 668 N N . ALA A 1 94 ? 3.813 -0.230 -14.055 1.00 88.88 94 ALA A N 1
ATOM 669 C CA . ALA A 1 94 ? 2.489 0.314 -14.346 1.00 88.88 94 ALA A CA 1
ATOM 670 C C . ALA A 1 94 ? 1.367 -0.601 -13.825 1.00 88.88 94 ALA A C 1
ATOM 672 O O . ALA A 1 94 ? 0.425 -0.145 -13.178 1.00 88.88 94 ALA A O 1
ATOM 673 N N . LYS A 1 95 ? 1.486 -1.922 -14.029 1.00 89.44 95 LYS A N 1
ATOM 674 C CA . LYS A 1 95 ? 0.512 -2.899 -13.505 1.00 89.44 95 LYS A CA 1
ATOM 675 C C . LYS A 1 95 ? 0.447 -2.907 -11.977 1.00 89.44 95 LYS A C 1
ATOM 677 O O . LYS A 1 95 ? -0.638 -3.102 -11.431 1.00 89.44 95 LYS A O 1
ATOM 682 N N . ALA A 1 96 ? 1.583 -2.748 -11.300 1.00 89.56 96 ALA A N 1
ATOM 683 C CA . ALA A 1 96 ? 1.632 -2.690 -9.844 1.00 89.56 96 ALA A CA 1
ATOM 684 C C . ALA A 1 96 ? 0.972 -1.406 -9.316 1.00 89.56 96 ALA A C 1
ATOM 686 O O . ALA A 1 96 ? 0.121 -1.498 -8.434 1.00 89.56 96 ALA A O 1
ATOM 687 N N . ILE A 1 97 ? 1.286 -0.249 -9.908 1.00 91.00 97 ILE A N 1
ATOM 688 C CA . ILE A 1 97 ? 0.701 1.050 -9.538 1.00 91.00 97 ILE A CA 1
ATOM 689 C C . ILE A 1 97 ? -0.814 1.036 -9.704 1.00 91.00 97 ILE A C 1
ATOM 691 O O . ILE A 1 97 ? -1.530 1.338 -8.754 1.00 91.00 97 ILE A O 1
ATOM 695 N N . ILE A 1 98 ? -1.313 0.612 -10.871 1.00 90.50 98 ILE A N 1
ATOM 696 C CA . ILE A 1 98 ? -2.757 0.555 -11.145 1.00 90.50 98 ILE A CA 1
ATOM 697 C C . ILE A 1 98 ? -3.471 -0.294 -10.093 1.00 90.50 98 ILE A C 1
ATOM 699 O O . ILE A 1 98 ? -4.523 0.095 -9.594 1.00 90.50 98 ILE A O 1
ATOM 703 N N . LEU A 1 99 ? -2.897 -1.444 -9.733 1.00 88.31 99 LEU A N 1
ATOM 704 C CA . LEU A 1 99 ? -3.482 -2.315 -8.722 1.00 88.31 99 LEU A CA 1
ATOM 705 C C . LEU A 1 99 ? -3.504 -1.665 -7.339 1.00 88.31 99 LEU A C 1
ATOM 707 O O . LEU A 1 99 ? -4.494 -1.789 -6.623 1.00 88.31 99 LEU A O 1
ATOM 711 N N . MET A 1 100 ? -2.411 -1.011 -6.954 1.00 89.31 100 MET A N 1
ATOM 712 C CA . MET A 1 100 ? -2.312 -0.343 -5.663 1.00 89.31 100 MET A CA 1
ATOM 713 C C . MET A 1 100 ? -3.322 0.804 -5.586 1.00 89.31 100 MET A C 1
ATOM 715 O O . MET A 1 100 ? -4.175 0.780 -4.704 1.00 89.31 100 MET A O 1
ATOM 719 N N . ILE A 1 101 ? -3.278 1.744 -6.534 1.00 88.75 101 ILE A N 1
ATOM 720 C CA . ILE A 1 101 ? -4.130 2.942 -6.554 1.00 88.75 101 ILE A CA 1
ATOM 721 C C . ILE A 1 101 ? -5.615 2.565 -6.618 1.00 88.75 101 ILE A C 1
ATOM 723 O O . ILE A 1 101 ? -6.409 3.081 -5.840 1.00 88.75 101 ILE A O 1
ATOM 727 N N . HIS A 1 102 ? -6.004 1.607 -7.464 1.00 86.94 102 HIS A N 1
ATOM 728 C CA . HIS A 1 102 ? -7.410 1.207 -7.617 1.00 86.94 102 HIS A CA 1
ATOM 729 C C . HIS A 1 102 ? -8.066 0.732 -6.307 1.00 86.94 102 HIS A C 1
ATOM 731 O O . HIS A 1 102 ? -9.281 0.822 -6.144 1.00 86.94 102 HIS A O 1
ATOM 737 N N . HIS A 1 103 ? -7.280 0.202 -5.368 1.00 84.06 103 HIS A N 1
ATOM 738 C CA . HIS A 1 103 ? -7.778 -0.291 -4.084 1.00 84.06 103 HIS A CA 1
ATOM 739 C C . HIS A 1 103 ? -7.557 0.696 -2.927 1.00 84.06 103 HIS A C 1
ATOM 741 O O . HIS A 1 103 ? -7.558 0.281 -1.768 1.00 84.06 103 HIS A O 1
ATOM 747 N N . MET A 1 104 ? -7.364 1.982 -3.218 1.00 87.62 104 MET A N 1
ATOM 748 C CA . MET A 1 104 ? -7.293 3.063 -2.227 1.00 87.62 104 MET A CA 1
ATOM 749 C C . MET A 1 104 ? -8.570 3.910 -2.227 1.00 87.62 104 MET A C 1
ATOM 751 O O . MET A 1 104 ? -9.320 3.902 -3.202 1.00 87.62 104 MET A O 1
ATOM 755 N N . ASP A 1 105 ? -8.800 4.659 -1.149 1.00 86.31 105 ASP A N 1
ATOM 756 C CA . ASP A 1 105 ? -9.785 5.744 -1.106 1.00 86.31 105 ASP A CA 1
ATOM 757 C C . ASP A 1 105 ? -9.468 6.854 -2.128 1.00 86.31 105 ASP A C 1
ATOM 759 O O . ASP A 1 105 ? -8.305 7.093 -2.451 1.00 86.31 105 ASP A O 1
ATOM 763 N N . GLU A 1 106 ? -10.490 7.554 -2.625 1.00 85.12 106 GLU A N 1
ATOM 764 C CA . GLU A 1 106 ? -10.359 8.592 -3.661 1.00 85.12 106 GLU A CA 1
ATOM 765 C C . GLU A 1 106 ? -9.361 9.700 -3.273 1.00 85.12 106 GLU A C 1
ATOM 767 O O . GLU A 1 106 ? -8.586 10.166 -4.113 1.00 85.12 106 GLU A O 1
ATOM 772 N N . SER A 1 107 ? -9.304 10.065 -1.988 1.00 86.00 107 SER A N 1
ATOM 773 C CA . SER A 1 107 ? -8.338 11.051 -1.488 1.00 86.00 107 SER A CA 1
ATOM 774 C C . SER A 1 107 ? -6.888 10.587 -1.678 1.00 86.00 107 SER A C 1
ATOM 776 O O . SER A 1 107 ? -6.070 11.306 -2.253 1.00 86.00 107 SER A O 1
ATOM 778 N N . LEU A 1 108 ? -6.595 9.347 -1.282 1.00 87.50 108 LEU A N 1
ATOM 779 C CA . LEU A 1 108 ? -5.299 8.690 -1.448 1.00 87.50 108 LEU A CA 1
ATOM 780 C C . LEU A 1 108 ? -4.943 8.494 -2.925 1.00 87.50 108 LEU A C 1
ATOM 782 O O . LEU A 1 108 ? -3.796 8.705 -3.313 1.00 87.50 108 LEU A O 1
ATOM 786 N N . GLN A 1 109 ? -5.923 8.129 -3.757 1.00 89.12 109 GLN A N 1
ATOM 787 C CA . GLN A 1 109 ? -5.711 8.008 -5.198 1.00 89.12 109 GLN A CA 1
ATOM 788 C C . GLN A 1 109 ? -5.221 9.327 -5.789 1.00 89.12 109 GLN A C 1
ATOM 790 O O . GLN A 1 109 ? -4.248 9.326 -6.535 1.00 89.12 109 GLN A O 1
ATOM 795 N N . SER A 1 110 ? -5.860 10.445 -5.431 1.00 86.38 110 SER A N 1
ATOM 796 C CA . SER A 1 110 ? -5.487 11.766 -5.945 1.00 86.38 110 SER A CA 1
ATOM 797 C C . SER A 1 110 ? -4.101 12.230 -5.482 1.00 86.38 110 SER A C 1
ATOM 799 O O . SER A 1 110 ? -3.385 12.865 -6.254 1.00 86.38 110 SER A O 1
ATOM 801 N N . GLU A 1 111 ? -3.700 11.871 -4.258 1.00 89.88 111 GLU A N 1
ATOM 802 C CA . GLU A 1 111 ? -2.393 12.211 -3.682 1.00 89.88 111 GLU A CA 1
ATOM 803 C C . GLU A 1 111 ? -1.253 11.484 -4.411 1.00 89.88 111 GLU A C 1
ATOM 805 O O . GLU A 1 111 ? -0.228 12.084 -4.729 1.00 89.88 111 GLU A O 1
ATOM 810 N N . TYR A 1 112 ? -1.463 10.207 -4.738 1.00 88.81 112 TYR A N 1
ATOM 811 C CA . TYR A 1 112 ? -0.430 9.333 -5.294 1.00 88.81 112 TYR A CA 1
ATOM 812 C C . TYR A 1 112 ? -0.560 9.061 -6.801 1.00 88.81 112 TYR A C 1
ATOM 814 O O . TYR A 1 112 ? 0.208 8.269 -7.347 1.00 88.81 112 TYR A O 1
ATOM 822 N N . LEU A 1 113 ? -1.490 9.720 -7.502 1.00 84.06 113 LEU A N 1
ATOM 823 C CA . LEU A 1 113 ? -1.748 9.495 -8.934 1.00 84.06 113 LEU A CA 1
ATOM 824 C C . LEU A 1 113 ? -0.518 9.736 -9.823 1.00 84.06 113 LEU A C 1
ATOM 826 O O . LEU A 1 113 ? -0.383 9.108 -10.869 1.00 84.06 113 LEU A O 1
ATOM 830 N N . ASN A 1 114 ? 0.364 10.648 -9.408 1.00 86.75 114 ASN A N 1
ATOM 831 C CA . ASN A 1 114 ? 1.547 11.045 -10.172 1.00 86.75 114 ASN A CA 1
ATOM 832 C C . ASN A 1 114 ? 2.781 10.177 -9.883 1.00 86.75 114 ASN A C 1
ATOM 834 O O . ASN A 1 114 ? 3.836 10.424 -10.465 1.00 86.75 114 ASN A O 1
ATOM 838 N N . GLU A 1 115 ? 2.689 9.194 -8.980 1.00 87.75 115 GLU A N 1
ATOM 839 C CA . GLU A 1 115 ? 3.835 8.346 -8.664 1.00 87.75 115 GLU A CA 1
ATOM 840 C C . GLU A 1 115 ? 4.044 7.265 -9.725 1.00 87.75 115 GLU A C 1
ATOM 842 O O . GLU A 1 115 ? 3.246 6.343 -9.878 1.00 87.75 115 GLU A O 1
ATOM 847 N N . GLU A 1 116 ? 5.163 7.371 -10.442 1.00 86.12 116 GLU A N 1
ATOM 848 C CA . GLU A 1 116 ? 5.547 6.465 -11.534 1.00 86.12 116 GLU A CA 1
ATOM 849 C C . GLU A 1 116 ? 6.290 5.209 -11.047 1.00 86.12 116 GLU A C 1
ATOM 851 O O . GLU A 1 116 ? 6.468 4.247 -11.802 1.00 86.12 116 GLU A O 1
ATOM 856 N N . ASP A 1 117 ? 6.722 5.191 -9.782 1.00 88.88 117 ASP A N 1
ATOM 857 C CA . ASP A 1 117 ? 7.455 4.075 -9.185 1.00 88.88 117 ASP A CA 1
ATOM 858 C C . ASP A 1 117 ? 6.617 3.376 -8.094 1.00 88.88 117 ASP A C 1
ATOM 860 O O . ASP A 1 117 ? 6.397 3.952 -7.020 1.00 88.88 117 ASP A O 1
ATOM 864 N N . PRO A 1 118 ? 6.194 2.109 -8.300 1.00 90.75 118 PRO A N 1
ATOM 865 C CA . PRO A 1 118 ? 5.425 1.364 -7.302 1.00 90.75 118 PRO A CA 1
ATOM 866 C C . PRO A 1 118 ? 6.180 1.191 -5.983 1.00 90.75 118 PRO A C 1
ATOM 868 O O . PRO A 1 118 ? 5.549 1.047 -4.934 1.00 90.75 118 PRO A O 1
ATOM 871 N N . ARG A 1 119 ? 7.520 1.190 -6.002 1.00 89.25 119 ARG A N 1
ATOM 872 C CA . ARG A 1 119 ? 8.315 1.068 -4.782 1.00 89.25 119 ARG A CA 1
ATOM 873 C C . ARG A 1 119 ? 8.266 2.344 -3.958 1.00 89.25 119 ARG A C 1
ATOM 875 O O . ARG A 1 119 ? 8.101 2.249 -2.743 1.00 89.25 119 ARG A O 1
ATOM 882 N N . LYS A 1 120 ? 8.404 3.510 -4.593 1.00 90.94 120 LYS A N 1
ATOM 883 C CA . LYS A 1 120 ? 8.272 4.800 -3.899 1.00 90.94 120 LYS A CA 1
ATOM 884 C C . LYS A 1 120 ? 6.894 4.925 -3.276 1.00 90.94 120 LYS A C 1
ATOM 886 O O . LYS A 1 120 ? 6.805 5.216 -2.090 1.00 90.94 120 LYS A O 1
ATOM 891 N N . LEU A 1 121 ? 5.852 4.584 -4.036 1.00 91.69 121 LEU A N 1
ATOM 892 C CA . LEU A 1 121 ? 4.484 4.540 -3.529 1.00 91.69 121 LEU A CA 1
ATOM 893 C C . LEU A 1 121 ? 4.354 3.610 -2.312 1.00 91.69 121 LEU A C 1
ATOM 895 O O . LEU A 1 121 ? 3.781 3.992 -1.297 1.00 91.69 121 LEU A O 1
ATOM 899 N N . TRP A 1 122 ? 4.913 2.399 -2.387 1.00 92.12 122 TRP A N 1
ATOM 900 C CA . TRP A 1 122 ? 4.880 1.445 -1.276 1.00 92.12 122 TRP A CA 1
ATOM 901 C C . TRP A 1 122 ? 5.521 2.005 -0.001 1.00 92.12 122 TRP A C 1
ATOM 903 O O . TRP A 1 122 ? 4.920 1.927 1.070 1.00 92.12 122 TRP A O 1
ATOM 913 N N . VAL A 1 123 ? 6.724 2.573 -0.121 1.00 90.81 123 VAL A N 1
ATOM 914 C CA . VAL A 1 123 ? 7.474 3.135 1.012 1.00 90.81 123 VAL A CA 1
ATOM 915 C C . VAL A 1 123 ? 6.768 4.363 1.584 1.00 90.81 123 VAL A C 1
ATOM 917 O O . VAL A 1 123 ? 6.637 4.463 2.798 1.00 90.81 123 VAL A O 1
ATOM 920 N N . ALA A 1 124 ? 6.252 5.253 0.732 1.00 91.31 124 ALA A N 1
ATOM 921 C CA . ALA A 1 124 ? 5.527 6.443 1.171 1.00 91.31 124 ALA A CA 1
ATOM 922 C C . ALA A 1 124 ? 4.275 6.085 1.987 1.00 91.31 124 ALA A C 1
ATOM 924 O O . ALA A 1 124 ? 3.996 6.712 3.008 1.00 91.31 124 ALA A O 1
ATOM 925 N N . LEU A 1 125 ? 3.542 5.045 1.576 1.00 90.00 125 LEU A N 1
ATOM 926 C CA . LEU A 1 125 ? 2.404 4.540 2.344 1.00 90.00 125 LEU A CA 1
ATOM 927 C C . LEU A 1 125 ? 2.857 3.937 3.678 1.00 90.00 125 LEU A C 1
ATOM 929 O O . LEU A 1 125 ? 2.262 4.232 4.710 1.00 90.00 125 LEU A O 1
ATOM 933 N N . GLU A 1 126 ? 3.904 3.110 3.673 1.00 89.38 126 GLU A N 1
ATOM 934 C CA . GLU A 1 126 ? 4.449 2.502 4.894 1.00 89.38 126 GLU A CA 1
ATOM 935 C C . GLU A 1 126 ? 4.887 3.556 5.914 1.00 89.38 126 GLU A C 1
ATOM 937 O O . GLU A 1 126 ? 4.517 3.462 7.083 1.00 89.38 126 GLU A O 1
ATOM 942 N N . GLU A 1 127 ? 5.575 4.605 5.470 1.00 90.38 127 GLU A N 1
ATOM 943 C CA . GLU A 1 127 ? 5.990 5.725 6.315 1.00 90.38 127 GLU A CA 1
ATOM 944 C C . GLU A 1 127 ? 4.790 6.525 6.840 1.00 90.38 127 GLU A C 1
ATOM 946 O O . GLU A 1 127 ? 4.672 6.747 8.044 1.00 90.38 127 GLU A O 1
ATOM 951 N N . ARG A 1 128 ? 3.846 6.901 5.968 1.00 89.25 128 ARG A N 1
ATOM 952 C CA . ARG A 1 128 ? 2.649 7.670 6.350 1.00 89.25 128 ARG A CA 1
ATOM 953 C C . ARG A 1 128 ? 1.840 6.966 7.434 1.00 89.25 128 ARG A C 1
ATOM 955 O O . ARG A 1 128 ? 1.489 7.586 8.435 1.00 89.25 128 ARG A O 1
ATOM 962 N N . PHE A 1 129 ? 1.549 5.681 7.248 1.00 85.81 129 PHE A N 1
ATOM 963 C CA . PHE A 1 129 ? 0.738 4.916 8.196 1.00 85.81 129 PHE A CA 1
ATOM 964 C C . PHE A 1 129 ? 1.518 4.517 9.458 1.00 85.81 129 PHE A C 1
ATOM 966 O O . PHE A 1 129 ? 0.927 4.458 10.537 1.00 85.81 129 PHE A O 1
ATOM 973 N N . SER A 1 130 ? 2.842 4.340 9.372 1.00 85.50 130 SER A N 1
ATOM 974 C CA . SER A 1 130 ? 3.691 4.188 10.566 1.00 85.50 130 SER A CA 1
ATOM 975 C C . SER A 1 130 ? 3.677 5.456 11.417 1.00 85.50 130 SER A C 1
ATOM 977 O O . SER A 1 130 ? 3.436 5.373 12.616 1.00 85.50 130 SER A O 1
ATOM 979 N N . ASN A 1 131 ? 3.800 6.632 10.797 1.00 85.38 131 ASN A N 1
ATOM 980 C CA . ASN A 1 131 ? 3.741 7.915 11.501 1.00 85.38 131 ASN A CA 1
ATOM 981 C C . ASN A 1 131 ? 2.373 8.151 12.154 1.00 85.38 131 ASN A C 1
ATOM 983 O O . ASN A 1 131 ? 2.303 8.600 13.297 1.00 85.38 131 ASN A O 1
ATOM 987 N N . VAL A 1 132 ? 1.277 7.823 11.455 1.00 82.44 132 VAL A N 1
ATOM 988 C CA . VAL A 1 132 ? -0.079 7.900 12.025 1.00 82.44 132 VAL A CA 1
ATOM 989 C C . VAL A 1 132 ? -0.170 7.024 13.272 1.00 82.44 132 VAL A C 1
ATOM 991 O O . VAL A 1 132 ? -0.576 7.507 14.328 1.00 82.44 132 VAL A O 1
ATOM 994 N N . ARG A 1 133 ? 0.280 5.773 13.188 1.00 82.00 133 ARG A N 1
ATOM 995 C CA . ARG A 1 133 ? 0.286 4.842 14.319 1.00 82.00 133 ARG A CA 1
ATOM 996 C C . ARG A 1 133 ? 1.136 5.340 15.480 1.00 82.00 133 ARG A C 1
ATOM 998 O O . ARG A 1 133 ? 0.649 5.372 16.602 1.00 82.00 133 ARG A O 1
ATOM 1005 N N . GLU A 1 134 ? 2.369 5.762 15.219 1.00 83.81 134 GLU A N 1
ATOM 1006 C CA . GLU A 1 134 ? 3.273 6.293 16.243 1.00 83.81 134 GLU A CA 1
ATOM 1007 C C . GLU A 1 134 ? 2.698 7.542 16.920 1.00 83.81 134 GLU A C 1
ATOM 1009 O O . GLU A 1 134 ? 2.803 7.684 18.137 1.00 83.81 134 GLU A O 1
ATOM 1014 N N . SER A 1 135 ? 2.028 8.415 16.160 1.00 87.19 135 SER A N 1
ATOM 1015 C CA . SER A 1 135 ? 1.385 9.613 16.709 1.00 87.19 135 SER A CA 1
ATOM 1016 C C . SER A 1 135 ? 0.143 9.305 17.552 1.00 87.19 135 SER A C 1
ATOM 1018 O O . SER A 1 135 ? -0.117 10.004 18.528 1.00 87.19 135 SER A O 1
ATOM 1020 N N . LEU A 1 136 ? -0.609 8.253 17.206 1.00 85.31 136 LEU A N 1
ATOM 1021 C CA . LEU A 1 136 ? -1.819 7.835 17.919 1.00 85.31 136 LEU A CA 1
ATOM 1022 C C . LEU A 1 136 ? -1.524 6.919 19.111 1.00 85.31 136 LEU A C 1
ATOM 1024 O O . LEU A 1 136 ? -2.367 6.790 19.998 1.00 85.31 136 LEU A O 1
ATOM 1028 N N . LEU A 1 137 ? -0.359 6.268 19.139 1.00 88.25 137 LEU A N 1
ATOM 1029 C CA . LEU A 1 137 ? -0.027 5.244 20.129 1.00 88.25 137 LEU A CA 1
ATOM 1030 C C . LEU A 1 137 ? -0.201 5.721 21.586 1.00 88.25 137 LEU A C 1
ATOM 1032 O O . LEU A 1 137 ? -0.879 5.014 22.334 1.00 88.25 137 LEU A O 1
ATOM 1036 N N . PRO A 1 138 ? 0.286 6.911 22.004 1.00 92.06 138 PRO A N 1
ATOM 1037 C CA . PRO A 1 138 ? 0.102 7.379 23.381 1.00 92.06 138 PRO A CA 1
ATOM 1038 C C . PRO A 1 138 ? -1.376 7.554 23.760 1.00 92.06 138 PRO A C 1
ATOM 1040 O O . PRO A 1 138 ? -1.803 7.163 24.849 1.00 92.06 138 PRO A O 1
ATOM 1043 N 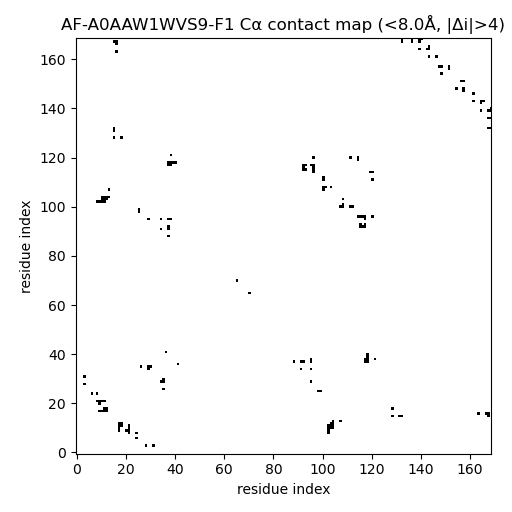N . ASP A 1 139 ? -2.183 8.092 22.845 1.00 90.06 139 ASP A N 1
ATOM 1044 C CA . ASP A 1 139 ? -3.615 8.304 23.068 1.00 90.06 139 ASP A CA 1
ATOM 1045 C C . ASP A 1 139 ? -4.370 6.970 23.146 1.00 90.06 139 ASP A C 1
ATOM 1047 O O . ASP A 1 139 ? -5.267 6.795 23.977 1.00 90.06 139 ASP A O 1
ATOM 1051 N N . LEU A 1 140 ? -3.987 5.999 22.312 1.00 91.12 140 LEU A N 1
ATOM 1052 C CA . LEU A 1 140 ? -4.537 4.646 22.336 1.00 91.12 140 LEU A CA 1
ATOM 1053 C C . LEU A 1 140 ? -4.180 3.917 23.636 1.00 91.12 140 LEU A C 1
ATOM 1055 O O . LEU A 1 140 ? -5.044 3.232 24.184 1.00 91.12 140 LEU A O 1
ATOM 1059 N N . GLU A 1 141 ? -2.959 4.081 24.159 1.00 93.75 141 GLU A N 1
ATOM 1060 C CA . GLU A 1 141 ? -2.535 3.530 25.457 1.00 93.75 141 GLU A CA 1
ATOM 1061 C C . GLU A 1 141 ? -3.389 4.061 26.602 1.00 93.75 141 GLU A C 1
ATOM 1063 O O . GLU A 1 141 ? -3.929 3.282 27.395 1.00 93.75 141 GLU A O 1
ATOM 1068 N N . VAL A 1 142 ? -3.602 5.376 26.644 1.00 94.88 142 VAL A N 1
ATOM 1069 C CA . VAL A 1 142 ? -4.492 5.998 27.628 1.00 94.88 142 VAL A CA 1
ATOM 1070 C C . VAL A 1 142 ? -5.923 5.483 27.465 1.00 94.88 142 VAL A C 1
ATOM 1072 O O . VAL A 1 142 ? -6.571 5.149 28.462 1.00 94.88 142 VAL A O 1
ATOM 1075 N N . LYS A 1 143 ? -6.427 5.374 26.230 1.00 93.38 143 LYS A N 1
ATOM 1076 C CA . LYS A 1 143 ? -7.785 4.881 25.958 1.00 93.38 143 LYS A CA 1
ATOM 1077 C C . LYS A 1 143 ? -7.960 3.414 26.365 1.00 93.38 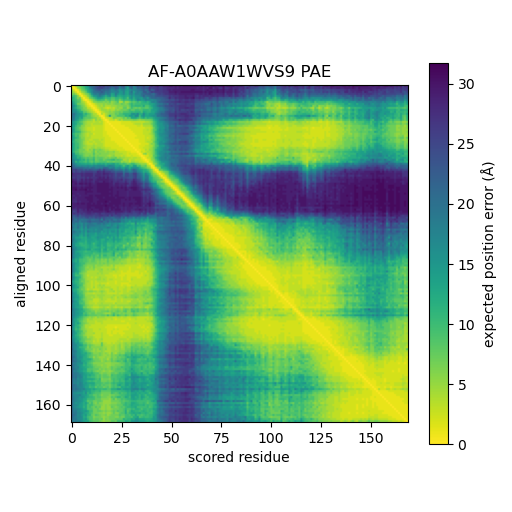143 LYS A C 1
ATOM 1079 O O . LYS A 1 143 ? -8.996 3.069 26.926 1.00 93.38 143 LYS A O 1
ATOM 1084 N N . TRP A 1 144 ? -6.957 2.566 26.133 1.00 95.44 144 TRP A N 1
ATOM 1085 C CA . TRP A 1 144 ? -6.956 1.160 26.544 1.00 95.44 144 TRP A CA 1
ATOM 1086 C C . TRP A 1 144 ? -6.971 1.011 28.068 1.00 95.44 144 TRP A C 1
ATOM 1088 O O . TRP A 1 144 ? -7.787 0.267 28.608 1.00 95.44 144 TRP A O 1
ATOM 1098 N N . LEU A 1 145 ? -6.106 1.748 28.773 1.00 95.06 145 LEU A N 1
ATOM 1099 C CA . LEU A 1 145 ? -6.008 1.688 30.236 1.00 95.06 145 LEU A CA 1
ATOM 1100 C C . LEU A 1 145 ? -7.276 2.186 30.939 1.00 95.06 145 LEU A C 1
ATOM 1102 O O . LEU A 1 145 ? -7.619 1.692 32.011 1.00 95.06 145 LEU A O 1
ATOM 1106 N N . ASN A 1 146 ? -7.978 3.145 30.334 1.00 95.19 146 ASN A N 1
ATOM 1107 C CA . ASN A 1 146 ? -9.226 3.694 30.861 1.00 95.19 146 ASN A CA 1
ATOM 1108 C C . ASN A 1 146 ? -10.481 2.974 30.341 1.00 95.19 146 ASN A C 1
ATOM 1110 O O . ASN A 1 146 ? -11.595 3.413 30.628 1.00 95.19 146 ASN A O 1
ATOM 1114 N N . LEU A 1 147 ? -10.336 1.881 29.588 1.00 94.94 147 LEU A N 1
ATOM 1115 C CA . LEU A 1 147 ? -11.469 1.154 29.032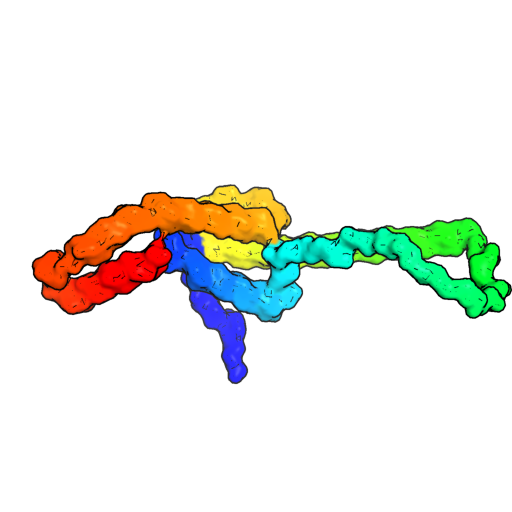 1.00 94.94 147 LEU A CA 1
ATOM 1116 C C . LEU A 1 147 ? -12.224 0.406 30.142 1.00 94.94 147 LEU A C 1
ATOM 1118 O O . LEU A 1 147 ? -11.687 -0.506 30.774 1.00 94.94 147 LEU A O 1
ATOM 1122 N N . ARG A 1 148 ? -13.495 0.754 30.370 1.00 95.75 148 ARG A N 1
ATOM 1123 C CA . ARG A 1 148 ? -14.337 0.101 31.385 1.00 95.75 148 ARG A CA 1
ATOM 1124 C C . ARG A 1 148 ? -15.646 -0.372 30.787 1.00 95.75 148 ARG A C 1
ATOM 1126 O O . ARG A 1 148 ? -16.300 0.345 30.041 1.00 95.75 148 ARG A O 1
ATOM 1133 N N . PHE A 1 149 ? -16.075 -1.564 31.192 1.00 94.56 149 PHE A N 1
ATOM 1134 C CA . PHE A 1 149 ? -17.331 -2.143 30.720 1.00 94.56 149 PHE A CA 1
ATOM 1135 C C . PHE A 1 149 ? -18.558 -1.288 31.078 1.00 94.56 149 PHE A C 1
ATOM 1137 O O . PHE A 1 149 ? -19.494 -1.205 30.293 1.00 94.56 149 PHE A O 1
ATOM 1144 N N . CYS A 1 150 ? -18.539 -0.604 32.228 1.00 94.81 150 CYS A N 1
ATOM 1145 C CA . CYS A 1 150 ? -19.640 0.252 32.678 1.00 94.81 150 CYS A CA 1
ATOM 1146 C C . CYS A 1 150 ? -19.908 1.471 31.782 1.00 94.81 150 CYS A C 1
ATOM 1148 O O . CYS A 1 150 ? -20.982 2.055 31.883 1.00 94.81 150 CYS A O 1
ATOM 1150 N N . ASP A 1 151 ? -18.960 1.844 30.919 1.00 95.00 151 ASP A N 1
ATOM 1151 C CA . ASP A 1 151 ? -19.107 2.965 29.990 1.00 95.00 151 ASP A CA 1
ATOM 1152 C C . ASP A 1 151 ? -19.860 2.553 28.697 1.00 95.00 151 ASP A C 1
ATOM 1154 O O . ASP A 1 151 ? -20.120 3.392 27.837 1.00 95.00 151 ASP A O 1
ATOM 1158 N N . TYR A 1 152 ? -20.254 1.275 28.566 1.00 96.25 152 TYR A N 1
ATOM 1159 C CA . TYR A 1 152 ? -20.927 0.708 27.392 1.00 96.25 152 TYR A CA 1
ATOM 1160 C C . TYR A 1 152 ? -22.262 0.046 27.752 1.00 96.25 152 TYR A C 1
ATOM 1162 O O . TYR A 1 152 ? -22.415 -0.578 28.800 1.00 96.25 152 TYR A O 1
ATOM 1170 N N . SER A 1 153 ? -23.243 0.140 26.848 1.00 93.69 153 SER A N 1
ATOM 1171 C CA . SER A 1 153 ? -24.577 -0.450 27.043 1.00 93.69 153 SER A CA 1
ATOM 1172 C C . SER A 1 153 ? -24.634 -1.956 26.761 1.00 93.69 153 SER A C 1
ATOM 1174 O O . SER A 1 153 ? -25.599 -2.613 27.152 1.00 93.69 153 SER A O 1
ATOM 1176 N N . SER A 1 154 ? -23.624 -2.519 26.091 1.00 97.12 154 SER A N 1
ATOM 1177 C CA . SER A 1 154 ? -23.574 -3.941 25.758 1.00 97.12 154 SER A CA 1
ATOM 1178 C C . SER A 1 154 ? -22.149 -4.505 25.727 1.00 97.12 154 SER A C 1
ATOM 1180 O O . SER A 1 154 ? -21.163 -3.792 25.540 1.00 97.12 154 SER A O 1
ATOM 1182 N N . VAL A 1 155 ? -22.053 -5.833 25.861 1.00 96.00 155 VAL A N 1
ATOM 1183 C CA . VAL A 1 155 ? -20.806 -6.602 25.672 1.00 96.00 155 VAL A CA 1
ATOM 1184 C C . VAL A 1 155 ? -20.274 -6.470 24.250 1.00 96.00 155 VAL A C 1
ATOM 1186 O O . VAL A 1 155 ? -19.062 -6.455 24.053 1.00 96.00 155 VAL A O 1
ATOM 1189 N N . LEU A 1 156 ? -21.164 -6.357 23.262 1.00 96.25 156 LEU A N 1
ATOM 1190 C CA . LEU A 1 156 ? -20.767 -6.218 21.867 1.00 96.25 156 L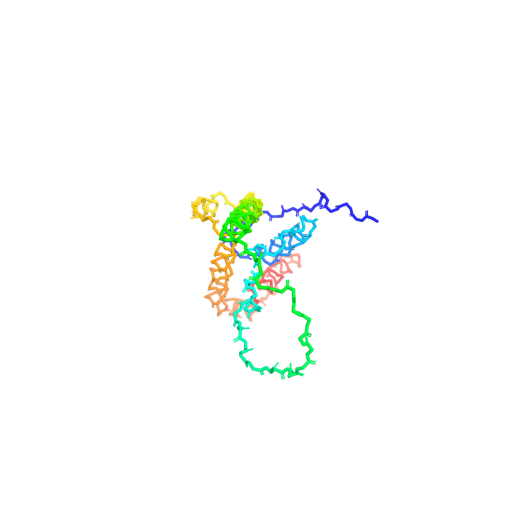EU A CA 1
ATOM 1191 C C . LEU A 1 156 ? -20.042 -4.888 21.635 1.00 96.25 156 LEU A C 1
ATOM 1193 O O . LEU A 1 156 ? -18.968 -4.894 21.039 1.00 96.25 156 LEU A O 1
ATOM 1197 N N . ASP A 1 157 ? -20.579 -3.786 22.163 1.00 95.25 157 ASP A N 1
ATOM 1198 C CA . ASP A 1 157 ? -20.003 -2.448 21.977 1.00 95.25 157 ASP A CA 1
ATOM 1199 C C . ASP A 1 157 ? -18.635 -2.340 22.655 1.00 95.25 157 ASP A C 1
ATOM 1201 O O . ASP A 1 157 ? -17.659 -1.945 22.015 1.00 95.25 157 ASP A O 1
ATOM 1205 N N . PHE A 1 158 ? -18.535 -2.794 23.910 1.00 96.62 158 PHE A N 1
ATOM 1206 C CA . PHE A 1 158 ? -17.263 -2.854 24.634 1.00 96.62 158 PHE A CA 1
ATOM 1207 C C . PHE A 1 158 ? -16.219 -3.688 23.879 1.00 96.62 158 PHE A C 1
ATOM 1209 O O . PHE A 1 158 ? -15.094 -3.235 23.669 1.00 96.62 158 PHE A O 1
ATOM 1216 N N . ASN A 1 159 ? -16.591 -4.891 23.427 1.00 94.62 159 ASN A N 1
ATOM 1217 C CA . ASN A 1 159 ? -15.680 -5.761 22.684 1.00 94.62 159 ASN A CA 1
ATOM 1218 C C . ASN A 1 159 ? -15.261 -5.141 21.349 1.00 94.62 159 ASN A C 1
ATOM 1220 O O . ASN A 1 159 ? -14.107 -5.292 20.949 1.00 94.62 159 ASN A O 1
ATOM 1224 N N . SER A 1 160 ? -16.172 -4.449 20.663 1.00 91.56 160 SER A N 1
ATOM 1225 C CA . SER A 1 160 ? -15.869 -3.793 19.392 1.00 91.56 160 SER A CA 1
ATOM 1226 C C . SER A 1 160 ? -14.820 -2.689 19.560 1.00 91.56 160 SER A C 1
ATOM 1228 O O . SER A 1 160 ? -13.837 -2.670 18.820 1.00 91.56 160 SER A O 1
ATOM 1230 N N . GLU A 1 161 ? -14.948 -1.842 20.586 1.00 92.69 161 GLU A N 1
ATOM 1231 C CA . GLU A 1 161 ? -13.971 -0.788 20.874 1.00 92.69 161 GLU A CA 1
ATOM 1232 C C . GLU A 1 161 ? -12.654 -1.353 21.415 1.00 92.69 161 GLU A C 1
ATOM 1234 O O . GLU A 1 161 ? -11.587 -0.899 21.003 1.00 92.69 161 GLU A O 1
ATOM 1239 N N . ALA A 1 162 ? -12.695 -2.392 22.254 1.00 93.12 162 ALA A N 1
ATOM 1240 C CA . ALA A 1 162 ? -11.489 -3.087 22.702 1.00 93.12 162 ALA A CA 1
ATOM 1241 C C . ALA A 1 162 ? -10.694 -3.653 21.511 1.00 93.12 162 ALA A C 1
ATOM 1243 O O . ALA A 1 162 ? -9.482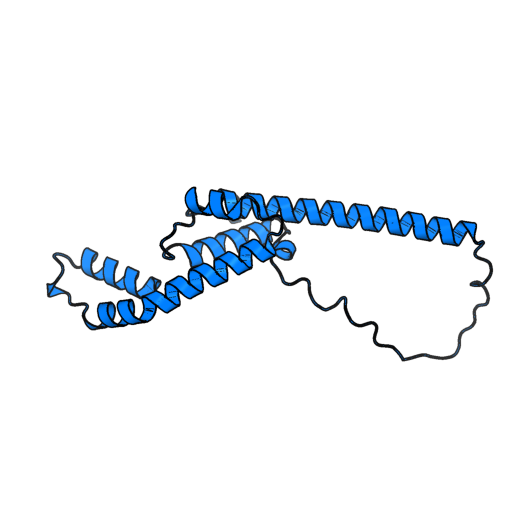 -3.454 21.411 1.00 93.12 162 ALA A O 1
ATOM 1244 N N . LEU A 1 163 ? -11.370 -4.331 20.578 1.00 90.31 163 LEU A N 1
ATOM 1245 C CA . LEU A 1 163 ? -10.743 -4.867 19.368 1.00 90.31 163 LEU A CA 1
ATOM 1246 C C . LEU A 1 163 ? -10.237 -3.757 18.446 1.00 90.31 163 LEU A C 1
ATOM 1248 O O . LEU A 1 163 ? -9.159 -3.901 17.875 1.00 90.31 163 LEU A O 1
ATOM 1252 N N . ARG A 1 164 ? -10.972 -2.647 18.331 1.00 88.94 164 ARG A N 1
ATOM 1253 C CA . ARG A 1 164 ? -10.549 -1.479 17.553 1.00 88.94 164 ARG A CA 1
ATOM 1254 C C . ARG A 1 164 ? -9.255 -0.878 18.099 1.00 88.94 164 ARG A C 1
ATOM 1256 O O . ARG A 1 164 ? -8.318 -0.702 17.330 1.00 88.94 164 ARG A O 1
ATOM 1263 N N . ILE A 1 165 ? -9.189 -0.594 19.403 1.00 89.19 165 ILE A N 1
ATOM 1264 C CA . ILE A 1 165 ? -7.985 -0.037 20.045 1.00 89.19 165 ILE A CA 1
ATOM 1265 C C . ILE A 1 165 ? -6.816 -1.010 19.885 1.00 89.19 165 ILE A C 1
ATOM 1267 O O . ILE A 1 165 ? -5.743 -0.620 19.439 1.00 89.19 165 ILE A O 1
ATOM 1271 N N . LYS A 1 166 ? -7.052 -2.298 20.156 1.00 87.56 166 LYS A N 1
ATOM 1272 C CA . LYS A 1 166 ? -6.035 -3.345 20.023 1.00 87.56 166 LYS A CA 1
ATOM 1273 C C . LYS A 1 166 ? -5.537 -3.544 18.589 1.00 87.56 166 LYS A C 1
ATOM 1275 O O . LYS A 1 166 ? -4.428 -4.020 18.406 1.00 87.56 166 LYS A O 1
ATOM 1280 N N . SER A 1 167 ? -6.349 -3.239 17.580 1.00 82.50 167 SER A N 1
ATOM 1281 C CA . SER A 1 167 ? -5.941 -3.321 16.173 1.00 82.50 167 SER A CA 1
ATOM 1282 C C . SER A 1 167 ? -5.101 -2.123 15.718 1.00 82.50 167 SER A C 1
ATOM 1284 O O . SER A 1 167 ? -4.464 -2.209 14.667 1.00 82.50 167 SER A O 1
ATOM 1286 N N . LEU A 1 168 ? -5.158 -1.009 16.453 1.00 81.19 168 LEU A N 1
ATOM 1287 C CA . LEU A 1 168 ? -4.438 0.230 16.154 1.00 81.19 168 LEU A CA 1
ATOM 1288 C C . LEU A 1 168 ? -3.110 0.355 16.920 1.00 81.19 168 LEU A C 1
ATOM 1290 O O . LEU A 1 168 ? -2.251 1.118 16.491 1.00 81.19 168 LEU A O 1
ATOM 1294 N N . MET A 1 169 ? -2.940 -0.397 18.013 1.00 82.12 169 MET A N 1
ATOM 1295 C CA . MET A 1 169 ? -1.653 -0.625 18.689 1.00 82.12 169 MET A CA 1
ATOM 1296 C C . MET A 1 169 ? -0.813 -1.654 17.931 1.00 82.12 169 MET A C 1
ATOM 1298 O O . MET A 1 169 ? 0.375 -1.374 17.665 1.00 82.12 169 MET A O 1
#

Secondary structure (DSSP, 8-state):
---TT------B-TTSTTHHHHHHHHHHHHHHTT-GGGTS---TTSS-------------S-SS---HHHHHHHHHHHHHHHHHHHHHHHHHHHHHHHHHHHTB-HHHHHHHTT---HHHHHHHHHHHHHHHHHHHHHHHHHHHHT--GGGSSSHHHHHHHHHHHHHH-

Sequence (169 aa):
MSNLNKLDFTPLDTTDIGYHKWVRDVRNHLKAKGIISAIREPTAAAAAPTAATAPAAAASDDAADATPAQVAARAAVAAVVARAAAEELEAKNAKAIILMIHHMDESLQSEYLNEEDPRKLWVALEERFSNVRESLLPDLEVKWLNLRFCDYSSVLDFNSEALRIKSLM

Organism: Rubus argutus (NCBI:txid59490)

Solvent-accessible surface area (backbone atoms only — not comparable to full-atom values): 10279 Å² total; per-residue (Å²): 135,82,68,81,88,68,68,86,77,60,56,30,60,94,76,55,82,38,46,71,60,34,55,50,54,50,52,51,49,30,49,76,71,72,42,44,69,51,62,43,76,82,65,77,82,82,72,72,89,78,78,84,82,84,78,85,88,80,91,71,96,78,83,81,84,71,50,72,67,54,54,50,51,52,51,52,52,52,52,53,52,52,49,53,53,49,54,53,49,50,55,42,24,53,55,48,35,54,57,54,44,72,45,36,34,72,71,58,30,67,75,52,66,81,58,82,44,35,36,59,53,51,50,52,51,53,51,54,49,48,52,51,37,64,68,44,39,66,60,44,52,54,52,58,75,68,63,54,70,87,84,40,98,43,71,66,59,43,49,52,52,53,52,51,50,63,70,58,104